Protein AF-A0A4R3XT73-F1 (afdb_monomer)

Nearest PDB structures (foldseek):
  7ax2-assembly1_A  TM=5.579E-01  e=7.854E+00  synthetic construct
  6fay-assembly1_A  TM=3.142E-01  e=1.933E+00  Mus musculus
  3hxj-assembly2_C  TM=4.002E-01  e=5.448E+00  Methanococcus maripaludis C7

Organism: NCBI:txid1706046

Radius of gyration: 18.15 Å; Cα contacts (8 Å, |Δi|>4): 342; chains: 1; bounding box: 39×55×59 Å

Sequence (161 aa):
MRAFTFLIFLTFASIAQADLLVSFVKESSLSYDLSPSNYVNSSSNYDNSVSNYDNSPSNYNNSESNYDNSSSNHNNGASGDKRLILEENGKSYRVGYYVRVDNGVINFFSTKGKRLFYNPGKGVGIFHGEKGFFCGVLASVNGNYQLALTEKGTQVLMLSQ

Mean predicted aligned error: 6.64 Å

pLDDT: mean 89.86, std 16.25, range [38.5, 98.75]

Foldseek 3Di:
DDDDDDDDDPPPPPPQLAAAEEAEDALVPDDLQFHLVNLQQPCPNLLLDCPNLQQDCVNQQNPLPNPQLDLPNPLFDPPHGFFYWYDDPNDIDGLGGWDADPQQKIFTAGNRRHTQWIDRNDAFFIAGSHHSHTFGGQDQDPNGTHGYGHPNSVVSSVVRD

Structure (mmCIF, N/CA/C/O backbone):
data_AF-A0A4R3XT73-F1
#
_entry.id   AF-A0A4R3XT73-F1
#
loop_
_atom_site.group_PDB
_atom_site.id
_atom_site.type_symbol
_atom_site.label_atom_id
_atom_site.label_alt_id
_atom_site.label_comp_id
_atom_site.label_asym_id
_atom_site.label_entity_id
_atom_site.label_seq_id
_atom_site.pdbx_PDB_ins_code
_atom_site.Cartn_x
_atom_site.Cartn_y
_atom_site.Cartn_z
_atom_site.occupancy
_atom_site.B_iso_or_equiv
_atom_site.auth_seq_id
_atom_site.auth_comp_id
_atom_site.auth_asym_id
_atom_site.auth_atom_id
_atom_site.pdbx_PDB_model_num
ATOM 1 N N . MET A 1 1 ? -24.498 -38.145 -42.915 1.00 40.59 1 MET A N 1
ATOM 2 C CA . MET A 1 1 ? -24.129 -37.642 -41.574 1.00 40.59 1 MET A CA 1
ATOM 3 C C . MET A 1 1 ? -23.325 -36.366 -41.775 1.00 40.59 1 MET A C 1
ATOM 5 O O . MET A 1 1 ? -22.290 -36.430 -42.420 1.00 40.59 1 MET A O 1
ATOM 9 N N . ARG A 1 2 ? -23.846 -35.202 -41.368 1.00 38.50 2 ARG A N 1
ATOM 10 C CA . ARG A 1 2 ? -23.149 -33.911 -41.492 1.00 38.50 2 ARG A CA 1
ATOM 11 C C . ARG A 1 2 ? -22.600 -33.551 -40.114 1.00 38.50 2 ARG A C 1
ATOM 13 O O . ARG A 1 2 ? -23.384 -33.373 -39.190 1.00 38.50 2 ARG A O 1
ATOM 20 N N . ALA A 1 3 ? -21.278 -33.531 -39.976 1.00 41.41 3 ALA A N 1
ATOM 21 C CA . ALA A 1 3 ? -20.610 -33.141 -38.743 1.00 41.41 3 ALA A CA 1
ATOM 22 C C . ALA A 1 3 ? -20.755 -31.624 -38.550 1.00 41.41 3 ALA A C 1
ATOM 24 O O . ALA A 1 3 ? -20.312 -30.847 -39.393 1.00 41.41 3 ALA A O 1
ATOM 25 N N . PHE A 1 4 ? -21.411 -31.213 -37.466 1.00 45.56 4 PHE A N 1
ATOM 26 C CA . PHE A 1 4 ? -21.418 -29.827 -37.007 1.00 45.56 4 PHE A CA 1
ATOM 27 C C . PHE A 1 4 ? -20.182 -29.625 -36.129 1.00 45.56 4 PHE A C 1
ATOM 29 O O . PHE A 1 4 ? -20.130 -30.106 -34.999 1.00 45.56 4 PHE A O 1
ATOM 36 N N . THR A 1 5 ? -19.170 -28.943 -36.656 1.00 47.91 5 THR A N 1
ATOM 37 C CA . THR A 1 5 ? -18.015 -28.513 -35.864 1.00 47.91 5 THR A CA 1
ATOM 38 C C . THR A 1 5 ? -18.441 -27.326 -35.001 1.00 47.91 5 THR A C 1
ATOM 40 O O . THR A 1 5 ? -18.655 -26.230 -35.514 1.00 47.91 5 THR A O 1
ATOM 43 N N . PHE A 1 6 ? -18.586 -27.541 -33.693 1.00 43.94 6 PHE A N 1
ATOM 44 C CA . PHE A 1 6 ? -18.731 -26.463 -32.715 1.00 43.94 6 PHE A CA 1
ATOM 45 C C . PHE A 1 6 ? -17.368 -25.796 -32.513 1.00 43.94 6 PHE A C 1
ATOM 47 O O . PHE A 1 6 ? -16.465 -26.375 -31.912 1.00 43.94 6 PHE A O 1
ATOM 54 N N . LEU A 1 7 ? -17.212 -24.578 -33.027 1.00 44.62 7 LEU A N 1
ATOM 55 C CA . LEU A 1 7 ? -16.063 -23.735 -32.725 1.00 44.62 7 LEU A CA 1
ATOM 56 C C . LEU A 1 7 ? -16.360 -22.983 -31.418 1.00 44.62 7 LEU A C 1
ATOM 58 O O . LEU A 1 7 ? -17.085 -21.991 -31.414 1.00 44.62 7 LEU A O 1
ATOM 62 N N . ILE A 1 8 ? -15.851 -23.491 -30.294 1.00 44.84 8 ILE A N 1
ATOM 63 C CA . ILE A 1 8 ? -15.918 -22.800 -29.001 1.00 44.84 8 ILE A CA 1
ATOM 64 C C . ILE A 1 8 ? -14.822 -21.732 -28.996 1.00 44.84 8 ILE A C 1
ATOM 66 O O . ILE A 1 8 ? -13.640 -22.042 -28.852 1.00 44.84 8 ILE A O 1
ATOM 70 N N . PHE A 1 9 ? -15.210 -20.467 -29.154 1.00 41.19 9 PHE A N 1
ATOM 71 C CA . PHE A 1 9 ? -14.344 -19.341 -28.818 1.00 41.19 9 PHE A CA 1
ATOM 72 C C . PHE A 1 9 ? -14.256 -19.245 -27.292 1.00 41.19 9 PHE A C 1
ATOM 74 O O . PHE A 1 9 ? -15.171 -18.751 -26.636 1.00 41.19 9 PHE A O 1
ATOM 81 N N . LEU A 1 10 ? -13.152 -19.729 -26.718 1.00 40.59 10 LEU A N 1
ATOM 82 C CA . LEU A 1 10 ? -12.789 -19.430 -25.337 1.00 40.59 10 LEU A CA 1
ATOM 83 C C . LEU A 1 10 ? -12.282 -17.980 -25.301 1.00 40.59 10 LEU A C 1
ATOM 85 O O . LEU A 1 10 ? -11.098 -17.712 -25.499 1.00 40.59 10 LEU A O 1
ATOM 89 N N . THR A 1 11 ? -13.181 -17.015 -25.115 1.00 42.66 11 THR A N 1
ATOM 90 C CA . THR A 1 11 ? -12.763 -15.650 -24.792 1.00 42.66 11 THR A CA 1
ATOM 91 C C . THR A 1 11 ? -12.238 -15.665 -23.361 1.00 42.66 11 THR A C 1
ATOM 93 O O . THR A 1 11 ? -13.018 -15.673 -22.409 1.00 42.66 11 THR A O 1
ATOM 96 N N . PHE A 1 12 ? -10.916 -15.693 -23.196 1.00 41.62 12 PHE A N 1
ATOM 97 C CA . PHE A 1 12 ? -10.303 -15.274 -21.944 1.00 41.62 12 PHE A CA 1
ATOM 98 C C . PHE A 1 12 ? -10.658 -13.798 -21.765 1.00 41.62 12 PHE A C 1
ATOM 100 O O . PHE A 1 12 ? -10.112 -12.937 -22.451 1.00 41.62 12 PHE A O 1
ATOM 107 N N . ALA A 1 13 ? -11.625 -13.503 -20.896 1.00 42.62 13 ALA A N 1
ATOM 108 C CA . ALA A 1 13 ? -11.787 -12.154 -20.392 1.00 42.62 13 ALA A CA 1
ATOM 109 C C . ALA A 1 13 ? -10.510 -11.845 -19.609 1.00 42.62 13 ALA A C 1
ATOM 111 O O . ALA A 1 13 ? -10.323 -12.325 -18.491 1.00 42.62 13 ALA A O 1
ATOM 112 N N . SER A 1 14 ? -9.597 -11.108 -20.236 1.00 43.56 14 SER A N 1
ATOM 113 C CA . SER A 1 14 ? -8.519 -10.430 -19.538 1.00 43.56 14 SER A CA 1
ATOM 114 C C . SER A 1 14 ? -9.182 -9.666 -18.398 1.00 43.56 14 SER A C 1
ATOM 116 O O . SER A 1 14 ? -9.998 -8.778 -18.651 1.00 43.56 14 SER A O 1
ATOM 118 N N . ILE A 1 15 ? -8.903 -10.036 -17.149 1.00 42.88 15 ILE A N 1
ATOM 119 C CA . ILE A 1 15 ? -9.229 -9.168 -16.023 1.00 42.88 15 ILE A CA 1
ATOM 120 C C . ILE A 1 15 ? -8.365 -7.933 -16.265 1.00 42.88 15 ILE A C 1
ATOM 122 O O . ILE A 1 15 ? -7.163 -7.967 -16.017 1.00 42.88 15 ILE A O 1
ATOM 126 N N . ALA A 1 16 ? -8.944 -6.896 -16.871 1.00 46.84 16 ALA A N 1
ATOM 127 C CA . ALA A 1 16 ? -8.293 -5.606 -16.995 1.00 46.84 16 ALA A CA 1
ATOM 128 C C . ALA A 1 16 ? -7.910 -5.195 -15.571 1.00 46.84 16 ALA A C 1
ATOM 130 O O . ALA A 1 16 ? -8.789 -5.100 -14.708 1.00 46.84 16 ALA A O 1
ATOM 131 N N . GLN A 1 17 ? -6.613 -5.047 -15.287 1.00 57.72 17 GLN A N 1
ATOM 132 C CA . GLN A 1 17 ? -6.220 -4.409 -14.039 1.00 57.72 17 GLN A CA 1
ATOM 133 C C . GLN A 1 17 ? -6.777 -2.991 -14.129 1.00 57.72 17 GLN A C 1
ATOM 135 O O . GLN A 1 17 ? -6.515 -2.282 -15.089 1.00 57.72 17 GLN A O 1
ATOM 140 N N . ALA A 1 18 ? -7.697 -2.655 -13.234 1.00 77.19 18 ALA A N 1
ATOM 141 C CA . ALA A 1 18 ? -8.423 -1.399 -13.285 1.00 77.19 18 ALA A CA 1
ATOM 142 C C . ALA A 1 18 ? -7.738 -0.359 -12.397 1.00 77.19 18 ALA A C 1
ATOM 144 O O . ALA A 1 18 ? -7.006 -0.698 -11.457 1.00 77.19 18 ALA A O 1
ATOM 145 N N . ASP A 1 19 ? -8.041 0.907 -12.671 1.00 91.56 19 ASP A N 1
ATOM 146 C CA . ASP A 1 19 ? -7.739 2.006 -11.765 1.00 91.56 19 ASP A CA 1
ATOM 147 C C . ASP A 1 19 ? -8.266 1.709 -10.361 1.00 91.56 19 ASP A C 1
ATOM 149 O O . ASP A 1 19 ? -9.386 1.225 -10.183 1.00 91.56 19 ASP A O 1
ATOM 153 N N . LEU A 1 20 ? -7.465 2.049 -9.357 1.00 95.50 20 LEU A N 1
ATOM 154 C CA . LEU A 1 20 ? -7.858 1.945 -7.964 1.00 95.50 20 LEU A CA 1
ATOM 155 C C . LEU A 1 20 ? -8.201 3.336 -7.434 1.00 95.50 20 LEU A C 1
ATOM 157 O O . LEU A 1 20 ? -7.356 4.236 -7.413 1.00 95.50 20 LEU A O 1
ATOM 161 N N . LEU A 1 21 ? -9.443 3.503 -6.986 1.00 96.12 21 LEU A N 1
ATOM 162 C CA . LEU A 1 21 ? -9.885 4.753 -6.382 1.00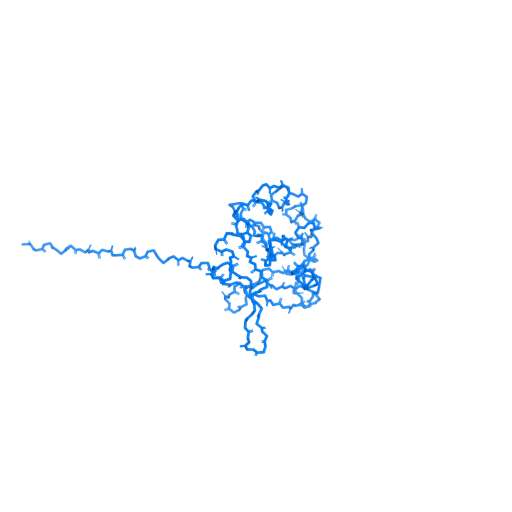 96.12 21 LEU A CA 1
ATOM 163 C C . LEU A 1 21 ? -9.240 4.948 -5.012 1.00 96.12 21 LEU A C 1
ATOM 165 O O . LEU A 1 21 ? -9.153 4.015 -4.212 1.00 96.12 21 LEU A O 1
ATOM 169 N N . VAL A 1 22 ? -8.825 6.180 -4.741 1.00 97.12 22 VAL A N 1
ATOM 170 C CA . VAL A 1 22 ? -8.363 6.633 -3.434 1.00 97.12 22 VAL A CA 1
ATOM 171 C C . VAL A 1 22 ? -9.510 7.356 -2.744 1.00 97.12 22 VAL A C 1
ATOM 173 O O . VAL A 1 22 ? -10.074 8.302 -3.292 1.00 97.12 22 VAL A O 1
ATOM 176 N N . SER A 1 23 ? -9.832 6.927 -1.529 1.00 95.62 23 SER A N 1
ATOM 177 C CA . SER A 1 23 ? -10.819 7.574 -0.667 1.00 95.62 23 SER A CA 1
ATOM 178 C C . SER A 1 23 ? -10.204 7.930 0.681 1.00 95.62 23 SER A C 1
ATOM 180 O O . SER A 1 23 ? -9.177 7.384 1.082 1.00 95.62 23 SER A O 1
ATOM 182 N N . PHE A 1 24 ? -10.820 8.881 1.379 1.00 95.69 24 PHE A N 1
ATOM 183 C CA . PHE A 1 24 ? -10.354 9.343 2.682 1.00 95.69 24 PHE A CA 1
ATOM 184 C C . PHE A 1 24 ? -11.352 8.949 3.759 1.00 95.69 24 PHE A C 1
ATOM 186 O O . PHE A 1 24 ? -12.556 9.173 3.619 1.00 95.69 24 PHE A O 1
ATOM 193 N N . VAL A 1 25 ? -10.846 8.375 4.844 1.00 95.94 25 VAL A N 1
ATOM 194 C CA . VAL A 1 25 ? -11.649 7.910 5.974 1.00 95.94 25 VAL A CA 1
ATOM 195 C C . VAL A 1 25 ? -11.052 8.435 7.266 1.00 95.94 25 VAL A C 1
ATOM 197 O O . VAL A 1 25 ? -9.841 8.599 7.383 1.00 95.94 25 VAL A O 1
ATOM 200 N N . LYS A 1 26 ? -11.898 8.678 8.265 1.00 97.12 26 LYS A N 1
ATOM 201 C CA . LYS A 1 26 ? -11.397 8.929 9.616 1.00 97.12 26 LYS A CA 1
ATOM 202 C C . LYS A 1 26 ? -11.037 7.594 10.241 1.00 97.12 26 LYS A C 1
ATOM 204 O O . LYS A 1 26 ? -11.892 6.706 10.264 1.00 97.12 26 LYS A O 1
ATOM 209 N N . GLU A 1 27 ? -9.832 7.442 10.782 1.00 96.12 27 GLU A N 1
ATOM 210 C CA . GLU A 1 27 ? -9.424 6.178 11.419 1.00 96.12 27 GLU A CA 1
ATOM 211 C C . GLU A 1 27 ? -10.419 5.744 12.510 1.00 96.12 27 GLU A C 1
ATOM 213 O O . GLU A 1 27 ? -10.804 4.580 12.581 1.00 96.12 27 GLU A O 1
ATOM 218 N N . SER A 1 28 ? -10.933 6.701 13.289 1.00 96.31 28 SER A N 1
ATOM 219 C CA . SER A 1 28 ? -11.925 6.467 14.349 1.00 96.31 28 SER A CA 1
ATOM 220 C C . SER A 1 28 ? -13.311 6.040 13.857 1.00 96.31 28 SER A C 1
ATOM 222 O O . SER A 1 28 ? -14.137 5.627 14.666 1.00 96.31 28 SER A O 1
ATOM 224 N N . SER A 1 29 ? -13.582 6.147 12.554 1.00 95.75 29 SER A N 1
ATOM 225 C CA . SER A 1 29 ? -14.832 5.679 11.942 1.00 95.75 29 SER A CA 1
ATOM 226 C C . SER A 1 29 ? -14.747 4.251 11.403 1.00 95.75 29 SER A C 1
ATOM 228 O O . SER A 1 29 ? -15.768 3.692 11.006 1.00 95.75 29 SER A O 1
ATOM 230 N N . LEU A 1 30 ? -13.551 3.653 11.384 1.00 95.50 30 LEU A N 1
ATOM 231 C CA . LEU A 1 30 ? -13.377 2.264 10.980 1.00 95.50 30 LEU A CA 1
ATOM 232 C C . LEU A 1 30 ? -14.049 1.333 11.993 1.00 95.50 30 LEU A C 1
ATOM 234 O O . LEU A 1 30 ? -13.906 1.493 13.207 1.00 95.50 30 LEU A O 1
ATOM 238 N N . SER A 1 31 ? -14.746 0.316 11.485 1.00 96.12 31 SER A N 1
ATOM 239 C CA . SER A 1 31 ? -15.182 -0.805 12.316 1.00 96.12 31 SER A CA 1
ATOM 240 C C . SER A 1 31 ? -13.967 -1.518 12.914 1.00 96.12 31 SER A C 1
ATOM 242 O O . SER A 1 31 ? -12.855 -1.427 12.388 1.00 96.12 31 SER A O 1
ATOM 244 N N . TYR A 1 32 ? -14.174 -2.265 14.003 1.00 95.81 32 TYR A N 1
ATOM 245 C CA . TYR A 1 32 ? -13.093 -3.021 14.640 1.00 95.81 32 TYR A CA 1
ATOM 246 C C . TYR A 1 32 ? -12.338 -3.904 13.631 1.00 95.81 32 TYR A C 1
ATOM 248 O O . TYR A 1 32 ? -11.114 -3.883 13.600 1.00 95.81 32 TYR A O 1
ATOM 256 N N . ASP A 1 33 ? -13.054 -4.579 12.730 1.00 95.00 33 ASP A N 1
ATOM 257 C CA . ASP A 1 33 ? -12.482 -5.478 11.718 1.00 95.00 33 ASP A CA 1
ATOM 258 C C . ASP A 1 33 ? -11.588 -4.795 10.676 1.00 95.00 33 ASP A C 1
ATOM 260 O O . ASP A 1 33 ? -10.783 -5.465 10.033 1.00 95.00 33 ASP A O 1
ATOM 264 N N . LEU A 1 34 ? -11.703 -3.476 10.511 1.00 95.56 34 LEU A N 1
ATOM 265 C CA . LEU A 1 34 ? -10.874 -2.672 9.605 1.00 95.56 34 LEU A CA 1
ATOM 266 C C . LEU A 1 34 ? -9.858 -1.805 10.357 1.00 95.56 34 LEU A C 1
ATOM 268 O O . LEU A 1 34 ? -8.953 -1.234 9.754 1.00 95.56 34 LEU A O 1
ATOM 272 N N . SER A 1 35 ? -10.011 -1.687 11.672 1.00 95.12 35 SER A N 1
ATOM 273 C CA . SER A 1 35 ? -9.216 -0.807 12.520 1.00 95.12 35 SER A CA 1
ATOM 274 C C . SER A 1 35 ? -7.842 -1.410 12.843 1.00 95.12 35 SER A C 1
ATOM 276 O O . SER A 1 35 ? -7.733 -2.628 13.022 1.00 95.12 35 SER A O 1
ATOM 278 N N . PRO A 1 36 ? -6.795 -0.578 13.027 1.00 96.44 36 PRO A N 1
ATOM 279 C CA . PRO A 1 36 ? -5.489 -1.032 13.514 1.00 96.44 36 PRO A CA 1
ATOM 280 C C . PRO A 1 36 ? -5.519 -1.572 14.954 1.00 96.44 36 PRO A C 1
ATOM 282 O O . PRO A 1 36 ? -4.538 -2.168 15.406 1.00 96.44 36 PRO A O 1
ATOM 285 N N . SER A 1 37 ? -6.619 -1.367 15.692 1.00 96.38 37 SER A N 1
ATOM 286 C CA . SER A 1 37 ? -6.842 -1.983 17.008 1.00 96.38 37 SER A CA 1
ATOM 287 C C . SER A 1 37 ? -7.151 -3.481 16.928 1.00 96.38 37 SER A C 1
ATOM 289 O O . SER A 1 37 ? -6.983 -4.186 17.922 1.00 96.38 37 SER A O 1
ATOM 291 N N . ASN A 1 38 ? -7.589 -3.985 15.772 1.00 96.75 38 ASN A N 1
ATOM 292 C CA . ASN A 1 38 ? -7.666 -5.419 15.534 1.00 96.75 38 ASN A CA 1
ATOM 293 C C . ASN A 1 38 ? -6.274 -5.940 15.166 1.00 96.75 38 ASN A C 1
ATOM 295 O O . ASN A 1 38 ? -5.629 -5.436 14.247 1.00 96.75 38 ASN A O 1
ATOM 299 N N . TYR A 1 39 ? -5.812 -6.966 15.885 1.00 95.19 39 TYR A N 1
ATOM 300 C CA . TYR A 1 39 ? -4.476 -7.538 15.714 1.00 95.19 39 TYR A CA 1
ATOM 301 C C . TYR A 1 39 ? -4.196 -7.992 14.272 1.00 95.19 39 TYR A C 1
ATOM 303 O O . TYR A 1 39 ? -3.066 -7.878 13.798 1.00 95.19 39 TYR A O 1
ATOM 311 N N . VAL A 1 40 ? -5.227 -8.424 13.538 1.00 94.56 40 VAL A N 1
ATOM 312 C CA . VAL A 1 40 ? -5.109 -8.812 12.123 1.00 94.56 40 VAL A CA 1
ATOM 313 C C . VAL A 1 40 ? -4.653 -7.646 11.238 1.00 94.56 40 VAL A C 1
ATOM 315 O O . VAL A 1 40 ? -3.929 -7.883 10.280 1.00 94.56 40 VAL A O 1
ATOM 318 N N . ASN A 1 41 ? -4.986 -6.397 11.578 1.00 95.50 41 ASN A N 1
ATOM 319 C CA . ASN A 1 41 ? -4.573 -5.195 10.836 1.00 95.50 41 ASN A CA 1
ATOM 320 C C . ASN A 1 41 ? -3.521 -4.358 11.579 1.00 95.50 41 ASN A C 1
ATOM 322 O O . ASN A 1 41 ? -3.173 -3.259 11.146 1.00 95.50 41 ASN A O 1
ATOM 326 N N . SER A 1 42 ? -3.030 -4.831 12.724 1.00 96.06 42 SER A N 1
ATOM 327 C CA . SER A 1 42 ? -2.086 -4.070 13.534 1.00 96.06 42 SER A CA 1
ATOM 328 C C . SER A 1 42 ? -0.685 -4.126 12.934 1.00 96.06 42 SER A C 1
ATOM 330 O O . SER A 1 42 ? -0.235 -5.188 12.509 1.00 96.06 42 SER A O 1
ATOM 332 N N . SER A 1 43 ? 0.048 -3.010 12.962 1.00 95.19 43 SER A N 1
ATOM 333 C CA . SER A 1 43 ? 1.450 -2.962 12.517 1.00 95.19 43 SER A CA 1
ATOM 334 C C . SER A 1 43 ? 2.408 -3.723 13.442 1.00 95.19 43 SER A C 1
ATOM 336 O O . SER A 1 43 ? 3.558 -3.949 13.082 1.00 95.19 43 SER A O 1
ATOM 338 N N . SER A 1 44 ? 1.963 -4.086 14.652 1.00 94.88 44 SER A N 1
ATOM 339 C CA . SER A 1 44 ? 2.727 -4.927 15.584 1.00 94.88 44 SER A CA 1
ATOM 340 C C . SER A 1 44 ? 2.642 -6.419 15.251 1.00 94.88 44 SER A C 1
ATOM 342 O O . SER A 1 44 ? 3.445 -7.205 15.753 1.00 94.88 44 SER A O 1
ATOM 344 N N . ASN A 1 45 ? 1.689 -6.820 14.406 1.00 97.25 45 ASN A N 1
ATOM 345 C CA . ASN A 1 45 ? 1.643 -8.164 13.859 1.00 97.25 45 ASN A CA 1
ATOM 346 C C . ASN A 1 45 ? 2.790 -8.328 12.852 1.00 97.25 45 ASN A C 1
ATOM 348 O O . ASN A 1 45 ? 2.924 -7.535 11.920 1.00 97.25 45 ASN A O 1
ATOM 352 N N . TYR A 1 46 ? 3.624 -9.350 13.046 1.00 96.31 46 TYR A N 1
ATOM 353 C CA . TYR A 1 46 ? 4.807 -9.577 12.219 1.00 96.31 46 TYR A CA 1
ATOM 354 C C . TYR A 1 46 ? 4.464 -9.770 10.736 1.00 96.31 46 TYR A C 1
ATOM 356 O O . TYR A 1 46 ? 5.184 -9.261 9.879 1.00 96.31 46 TYR A O 1
ATOM 364 N N . ASP A 1 47 ? 3.335 -10.409 10.422 1.00 97.00 47 ASP A N 1
ATOM 365 C CA . ASP A 1 47 ? 2.878 -10.604 9.038 1.00 97.00 47 ASP A CA 1
ATOM 366 C C . ASP A 1 47 ? 2.571 -9.275 8.333 1.00 97.00 47 ASP A C 1
ATOM 368 O O . ASP A 1 47 ? 2.718 -9.162 7.117 1.00 97.00 47 ASP A O 1
ATOM 372 N N . ASN A 1 48 ? 2.215 -8.247 9.105 1.00 97.88 48 ASN A N 1
ATOM 373 C CA . ASN A 1 48 ? 1.953 -6.899 8.617 1.00 97.88 48 ASN A CA 1
ATOM 374 C C . ASN A 1 48 ? 3.169 -5.981 8.691 1.00 97.88 48 ASN A C 1
ATOM 376 O O . ASN A 1 48 ? 3.096 -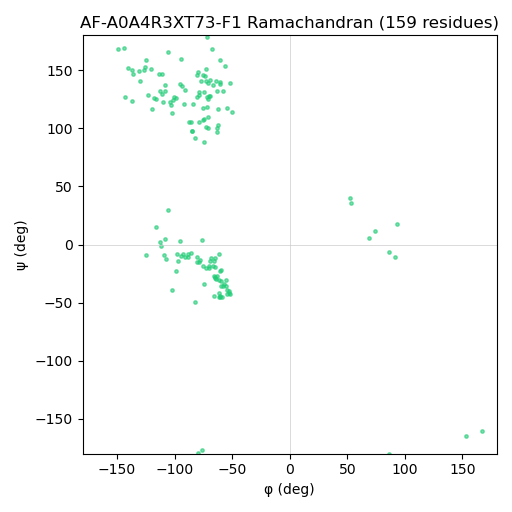4.858 8.213 1.00 97.88 48 ASN A O 1
ATOM 380 N N . SER A 1 49 ? 4.252 -6.394 9.349 1.00 97.44 49 SER A N 1
ATOM 381 C CA . SER A 1 49 ? 5.367 -5.504 9.658 1.00 97.44 49 SER A CA 1
ATOM 382 C C . SER A 1 49 ? 6.224 -5.223 8.427 1.00 97.44 49 SER A C 1
ATOM 384 O O . SER A 1 49 ? 6.503 -6.116 7.626 1.00 97.44 49 SER A O 1
ATOM 386 N N . VAL A 1 50 ? 6.765 -4.005 8.340 1.00 97.44 50 VAL A N 1
ATOM 387 C CA . VAL A 1 50 ? 7.727 -3.613 7.292 1.00 97.44 50 VAL A CA 1
ATOM 388 C C . VAL A 1 50 ? 9.091 -4.291 7.480 1.00 97.44 50 VAL A C 1
ATOM 390 O O . VAL A 1 50 ? 9.892 -4.365 6.549 1.00 97.44 50 VAL A O 1
ATOM 393 N N . SER A 1 51 ? 9.364 -4.793 8.689 1.00 96.94 51 SER A N 1
ATOM 394 C CA . SER A 1 51 ? 10.560 -5.586 8.985 1.00 96.94 51 SER A CA 1
ATOM 395 C C . SER A 1 51 ? 10.450 -7.039 8.523 1.00 96.94 51 SER A C 1
ATOM 397 O O . SER A 1 51 ? 11.471 -7.721 8.451 1.00 96.94 51 SER A O 1
ATOM 399 N N . ASN A 1 52 ? 9.248 -7.523 8.196 1.00 97.62 52 ASN A N 1
ATOM 400 C CA . ASN A 1 52 ? 9.091 -8.806 7.528 1.00 97.62 52 ASN A CA 1
ATOM 401 C C . ASN A 1 52 ? 9.637 -8.685 6.099 1.00 97.62 52 ASN A C 1
ATOM 403 O O . ASN A 1 52 ? 9.267 -7.769 5.361 1.00 97.62 52 ASN A O 1
ATOM 407 N N . TYR A 1 53 ? 10.535 -9.594 5.718 1.00 96.94 53 TYR A N 1
ATOM 408 C CA . TYR A 1 53 ? 11.225 -9.548 4.430 1.00 96.94 53 TYR A CA 1
ATOM 409 C C . TYR A 1 53 ? 10.255 -9.549 3.241 1.00 96.94 53 TYR A C 1
ATOM 411 O O . TYR A 1 53 ? 10.502 -8.856 2.256 1.00 96.94 53 TYR A O 1
ATOM 419 N N . ASP A 1 54 ? 9.115 -10.233 3.345 1.00 97.19 54 ASP A N 1
ATOM 420 C CA . ASP A 1 54 ? 8.110 -10.267 2.277 1.00 97.19 54 ASP A CA 1
ATOM 421 C C . ASP A 1 54 ? 7.467 -8.903 2.007 1.00 97.19 54 ASP A C 1
ATOM 423 O O . ASP A 1 54 ? 7.088 -8.620 0.871 1.00 97.19 54 ASP A O 1
ATOM 427 N N . ASN A 1 55 ? 7.408 -8.038 3.022 1.00 97.94 55 ASN A N 1
ATOM 428 C CA . ASN A 1 55 ? 6.851 -6.687 2.951 1.00 97.94 55 ASN A CA 1
ATOM 429 C C . ASN A 1 55 ? 7.931 -5.610 2.769 1.00 97.94 55 ASN A C 1
ATOM 431 O O . ASN A 1 55 ? 7.651 -4.492 2.326 1.00 97.94 55 ASN A O 1
ATOM 435 N N . SER A 1 56 ? 9.167 -5.911 3.160 1.00 97.81 56 SER A N 1
ATOM 436 C CA . SER A 1 56 ? 10.238 -4.929 3.291 1.00 97.81 56 SER A CA 1
ATOM 437 C C . SER A 1 56 ? 10.610 -4.299 1.947 1.00 97.81 56 SER A C 1
ATOM 439 O O . SER A 1 56 ? 10.723 -5.022 0.958 1.00 97.81 56 SER A O 1
ATOM 441 N N . PRO A 1 57 ? 10.891 -2.982 1.884 1.00 96.81 57 PRO A N 1
ATOM 442 C CA . PRO A 1 57 ? 11.432 -2.353 0.673 1.00 96.81 57 PRO A CA 1
ATOM 443 C C . PRO A 1 57 ? 12.848 -2.842 0.314 1.00 96.81 57 PRO A C 1
ATOM 445 O O . PRO A 1 57 ? 13.315 -2.596 -0.795 1.00 96.81 57 PRO A O 1
ATOM 448 N N . SER A 1 58 ? 13.533 -3.529 1.238 1.00 96.75 58 SER A N 1
ATOM 449 C CA . SER A 1 58 ? 14.833 -4.169 0.982 1.00 96.75 58 SER A CA 1
ATOM 450 C C . SER A 1 58 ? 14.726 -5.458 0.158 1.00 96.75 58 SER A C 1
ATOM 452 O O . SER A 1 58 ? 15.710 -5.890 -0.440 1.00 96.75 58 SER A O 1
ATOM 454 N N . ASN A 1 59 ? 13.540 -6.066 0.091 1.00 97.62 59 ASN A N 1
ATOM 455 C CA . ASN A 1 59 ? 13.263 -7.153 -0.835 1.00 97.62 59 ASN A CA 1
ATOM 456 C C . ASN A 1 59 ? 13.166 -6.584 -2.254 1.00 97.62 59 ASN A C 1
ATOM 458 O O . ASN A 1 59 ? 12.402 -5.649 -2.501 1.00 97.62 59 ASN A O 1
ATOM 462 N N . TYR A 1 60 ? 13.935 -7.151 -3.187 1.00 96.75 60 TYR A N 1
ATOM 463 C CA . TYR A 1 60 ? 14.037 -6.654 -4.560 1.00 96.75 60 TYR A CA 1
ATOM 464 C C . TYR A 1 60 ? 12.674 -6.549 -5.256 1.00 96.75 60 TYR A C 1
ATOM 466 O O . TYR A 1 60 ? 12.426 -5.585 -5.976 1.00 96.75 60 TYR A O 1
ATOM 474 N N . ASN A 1 61 ? 11.748 -7.469 -4.978 1.00 97.50 61 ASN A N 1
ATOM 475 C CA . ASN A 1 61 ? 10.406 -7.435 -5.564 1.00 97.50 61 ASN A CA 1
ATOM 476 C C . ASN A 1 61 ? 9.593 -6.216 -5.099 1.00 97.50 61 ASN A C 1
ATOM 478 O O . ASN A 1 61 ? 8.753 -5.722 -5.840 1.00 97.50 61 ASN A O 1
ATOM 482 N N . ASN A 1 62 ? 9.877 -5.672 -3.915 1.00 97.88 62 ASN A N 1
ATOM 483 C CA . ASN A 1 62 ? 9.208 -4.487 -3.368 1.00 97.88 62 ASN A CA 1
ATOM 484 C C . ASN A 1 62 ? 9.986 -3.184 -3.586 1.00 97.88 62 ASN A C 1
ATOM 486 O O . ASN A 1 62 ? 9.491 -2.105 -3.255 1.00 97.88 62 ASN A O 1
ATOM 490 N N . SER A 1 63 ? 11.222 -3.281 -4.075 1.00 96.69 63 SER A N 1
ATOM 491 C CA . SER A 1 63 ? 12.131 -2.147 -4.187 1.00 96.69 63 SER A CA 1
ATOM 492 C C . SER A 1 63 ? 11.713 -1.205 -5.311 1.00 96.69 63 SER A C 1
ATOM 494 O O . SER A 1 63 ? 11.372 -1.644 -6.408 1.00 96.69 63 SER A O 1
ATOM 496 N N . GLU A 1 64 ? 11.842 0.099 -5.073 1.00 95.62 64 GLU A N 1
ATOM 497 C CA . GLU A 1 64 ? 11.680 1.152 -6.089 1.00 95.62 64 GLU A CA 1
ATOM 498 C C . GLU A 1 64 ? 12.681 1.017 -7.250 1.00 95.62 64 GLU A C 1
ATOM 500 O O . GLU A 1 64 ? 12.442 1.516 -8.346 1.00 95.62 64 GLU A O 1
ATOM 505 N N . SER A 1 65 ? 13.807 0.331 -7.017 1.00 95.12 65 SER A N 1
ATOM 506 C CA . SER A 1 65 ? 14.836 0.077 -8.033 1.00 95.12 65 SER A CA 1
ATOM 507 C C . SER A 1 65 ? 14.474 -1.042 -9.016 1.00 95.12 65 SER A C 1
ATOM 509 O O . SER A 1 65 ? 15.127 -1.187 -10.051 1.00 95.12 65 SER A O 1
ATOM 511 N N . ASN A 1 66 ? 13.442 -1.835 -8.718 1.00 97.62 66 ASN A N 1
ATOM 512 C CA . ASN A 1 66 ? 12.938 -2.854 -9.626 1.00 97.62 66 ASN A CA 1
ATOM 513 C C . ASN A 1 66 ? 12.142 -2.193 -10.763 1.00 97.62 66 ASN A C 1
ATOM 515 O O . ASN A 1 66 ? 11.267 -1.361 -10.522 1.00 97.62 66 ASN A O 1
ATOM 519 N N . TYR A 1 67 ? 12.431 -2.577 -12.010 1.00 96.62 67 TYR A N 1
ATOM 520 C CA . TYR A 1 67 ? 11.775 -2.019 -13.192 1.00 96.62 67 TYR A CA 1
ATOM 521 C C . TYR A 1 67 ? 10.250 -2.192 -13.169 1.00 96.62 67 TYR A C 1
ATOM 523 O O . TYR A 1 67 ? 9.530 -1.279 -13.572 1.00 96.62 67 TYR A O 1
ATOM 531 N N . ASP A 1 68 ? 9.737 -3.302 -12.637 1.00 96.94 68 ASP A N 1
ATOM 532 C CA . ASP A 1 68 ? 8.291 -3.539 -12.541 1.00 96.94 68 ASP A CA 1
ATOM 533 C C . ASP A 1 68 ? 7.595 -2.545 -11.604 1.00 96.94 68 ASP A C 1
ATOM 535 O O . ASP A 1 68 ? 6.439 -2.178 -11.825 1.00 96.94 68 ASP A O 1
ATOM 539 N N . ASN A 1 69 ? 8.328 -2.044 -10.609 1.00 97.44 69 ASN A N 1
ATOM 540 C CA . ASN A 1 69 ? 7.887 -1.015 -9.675 1.00 97.44 69 ASN A CA 1
ATOM 541 C C . ASN A 1 69 ? 8.162 0.406 -10.171 1.00 97.44 69 ASN A C 1
ATOM 543 O O . ASN A 1 69 ? 7.709 1.360 -9.545 1.00 97.44 69 ASN A O 1
ATOM 547 N N . SER A 1 70 ? 8.899 0.578 -11.268 1.00 96.62 70 SER A N 1
ATOM 548 C CA . SER A 1 70 ? 9.359 1.885 -11.729 1.00 96.62 70 SER A CA 1
ATOM 549 C C . SER A 1 70 ? 8.232 2.721 -12.333 1.00 96.62 70 SER A C 1
ATOM 551 O O . SER A 1 70 ? 7.367 2.210 -13.048 1.00 96.62 70 SER A O 1
ATOM 553 N N . SER A 1 71 ? 8.290 4.037 -12.129 1.00 95.12 71 SER A N 1
ATOM 554 C CA . SER A 1 71 ? 7.399 5.005 -12.782 1.00 95.12 71 SER A CA 1
ATOM 555 C C . SER A 1 71 ? 7.626 5.088 -14.297 1.00 95.12 71 SER A C 1
ATOM 557 O O . SER A 1 71 ? 6.736 5.525 -15.025 1.00 95.12 71 SER A O 1
ATOM 559 N N . SER A 1 72 ? 8.783 4.619 -14.779 1.00 94.94 72 SER A N 1
ATOM 560 C CA . SER A 1 72 ? 9.122 4.511 -16.204 1.00 94.94 72 SER A CA 1
ATOM 561 C C . SER A 1 72 ? 8.528 3.273 -16.883 1.00 94.94 72 SER A C 1
ATOM 563 O O . SER A 1 72 ? 8.588 3.163 -18.108 1.00 94.94 72 SER A O 1
ATOM 565 N N . ASN A 1 73 ? 7.973 2.324 -16.125 1.00 96.19 73 ASN A N 1
ATOM 566 C CA . ASN A 1 73 ? 7.242 1.202 -16.702 1.00 96.19 73 ASN A CA 1
ATOM 567 C C . ASN A 1 73 ? 5.918 1.712 -17.284 1.00 96.19 73 ASN A C 1
ATOM 569 O O . ASN A 1 73 ? 5.139 2.374 -16.596 1.00 96.19 73 ASN A O 1
ATOM 573 N N . HIS A 1 74 ? 5.650 1.385 -18.549 1.00 93.19 74 HIS A N 1
ATOM 574 C CA . HIS A 1 74 ? 4.478 1.871 -19.276 1.00 93.19 74 HIS A CA 1
ATOM 575 C C . HIS A 1 74 ? 3.157 1.614 -18.527 1.00 93.19 74 HIS A C 1
ATOM 577 O O . HIS A 1 74 ? 2.307 2.502 -18.454 1.00 93.19 74 HIS A O 1
ATOM 583 N N . ASN A 1 75 ? 3.013 0.444 -17.899 1.00 93.56 75 ASN A N 1
ATOM 584 C CA . ASN A 1 75 ? 1.783 0.058 -17.195 1.00 93.56 75 ASN A CA 1
ATOM 585 C C . ASN A 1 75 ? 1.552 0.865 -15.905 1.00 93.56 75 ASN A C 1
ATOM 587 O O . ASN A 1 75 ? 0.423 0.977 -15.432 1.00 93.56 75 ASN A O 1
ATOM 591 N N . ASN A 1 76 ? 2.609 1.471 -15.360 1.00 95.62 76 ASN A N 1
ATOM 592 C CA . ASN A 1 76 ? 2.562 2.311 -14.163 1.00 95.62 76 ASN A CA 1
ATOM 593 C C . ASN A 1 76 ? 2.327 3.798 -14.505 1.00 95.62 76 ASN A C 1
ATOM 595 O O . ASN A 1 76 ? 2.080 4.620 -13.616 1.00 95.62 76 ASN A O 1
ATOM 599 N N . GLY A 1 77 ? 2.420 4.164 -15.789 1.00 93.12 77 GLY A N 1
ATOM 600 C CA . GLY A 1 77 ? 2.326 5.533 -16.292 1.00 93.12 77 GLY A CA 1
ATOM 601 C C . GLY A 1 77 ? 0.903 6.104 -16.343 1.00 93.12 77 GLY A C 1
ATOM 602 O O . GLY A 1 77 ? -0.075 5.476 -15.947 1.00 93.12 77 GLY A O 1
ATOM 603 N N . ALA A 1 78 ? 0.769 7.333 -16.854 1.00 91.44 78 ALA A N 1
ATOM 604 C CA . ALA A 1 78 ? -0.526 8.022 -16.960 1.00 91.44 78 ALA A CA 1
ATOM 605 C C . ALA A 1 78 ? -1.526 7.329 -17.909 1.00 91.44 78 ALA A C 1
ATOM 607 O O . ALA A 1 78 ? -2.737 7.400 -17.685 1.00 91.44 78 ALA A O 1
ATOM 608 N N . SER A 1 79 ? -1.007 6.642 -18.927 1.00 89.19 79 SER A N 1
ATOM 609 C CA . SER A 1 79 ? -1.778 5.846 -19.891 1.00 89.19 79 SER A CA 1
ATOM 610 C C . SER A 1 79 ? -1.856 4.360 -19.524 1.00 89.19 79 SER A C 1
ATOM 612 O O . SER A 1 79 ? -2.388 3.577 -20.305 1.00 89.19 79 SER A O 1
ATOM 614 N N . GLY A 1 80 ? -1.285 3.970 -18.380 1.00 90.56 80 GLY A N 1
ATOM 615 C CA . GLY A 1 80 ? -1.331 2.603 -17.877 1.00 90.56 80 GLY A CA 1
ATOM 616 C C . GLY A 1 80 ? -2.657 2.273 -17.193 1.00 90.56 80 GLY A C 1
ATOM 617 O O . GLY A 1 80 ? -3.550 3.114 -17.089 1.00 90.56 80 GLY A O 1
ATOM 618 N N . ASP A 1 81 ? -2.756 1.045 -16.698 1.00 91.19 81 ASP A N 1
ATOM 619 C CA . ASP A 1 81 ? -3.967 0.448 -16.128 1.00 91.19 81 ASP A CA 1
ATOM 620 C C . ASP A 1 81 ? -3.854 0.193 -14.608 1.00 91.19 81 ASP A C 1
ATOM 622 O O . ASP A 1 81 ? -4.785 -0.264 -13.954 1.00 91.19 81 ASP A O 1
ATOM 626 N N . LYS A 1 82 ? -2.722 0.569 -14.001 1.00 94.81 82 LYS A N 1
ATOM 627 C CA . LYS A 1 82 ? -2.443 0.382 -12.568 1.00 94.81 82 LYS A CA 1
ATOM 628 C C . LYS A 1 82 ? -2.537 1.670 -11.753 1.00 94.81 82 LYS A C 1
ATOM 630 O O . LYS A 1 82 ? -1.794 1.863 -10.789 1.00 94.81 82 LYS A O 1
ATOM 635 N N . ARG A 1 83 ? -3.373 2.621 -12.167 1.00 96.81 83 ARG A N 1
ATOM 636 C CA . ARG A 1 83 ? -3.336 3.994 -11.637 1.00 96.81 83 ARG A CA 1
ATOM 637 C C . ARG A 1 83 ? -4.057 4.090 -10.295 1.00 96.81 83 ARG A C 1
ATOM 639 O O . ARG A 1 83 ? -5.070 3.435 -10.075 1.00 96.81 83 ARG A O 1
ATOM 646 N N . LEU A 1 84 ? -3.551 4.954 -9.419 1.00 97.50 84 LEU A N 1
ATOM 647 C CA . LEU A 1 84 ? -4.293 5.441 -8.257 1.00 97.50 84 LEU A CA 1
ATOM 648 C C . LEU A 1 84 ? -5.008 6.726 -8.652 1.00 97.50 84 LEU A C 1
ATOM 650 O O . LEU A 1 84 ? -4.352 7.689 -9.066 1.00 97.50 84 LEU A O 1
ATOM 654 N N . ILE A 1 85 ? -6.330 6.732 -8.529 1.00 96.56 85 ILE A N 1
ATOM 655 C CA . ILE A 1 85 ? -7.187 7.828 -8.977 1.00 96.56 85 ILE A CA 1
ATOM 656 C C . ILE A 1 85 ? -7.883 8.462 -7.779 1.00 96.56 85 ILE A C 1
ATOM 658 O O . ILE A 1 85 ? -8.559 7.784 -7.013 1.00 96.56 85 ILE A O 1
ATOM 662 N N . LEU A 1 86 ? -7.732 9.774 -7.634 1.00 95.31 86 LEU A N 1
ATOM 663 C CA . LEU A 1 86 ? -8.516 10.584 -6.713 1.00 95.31 86 LEU A CA 1
ATOM 664 C C . LEU A 1 86 ? -9.616 11.297 -7.496 1.00 95.31 86 LEU A C 1
ATOM 666 O O . LEU A 1 86 ? -9.322 11.987 -8.473 1.00 95.31 86 LEU A O 1
ATOM 670 N N . GLU A 1 87 ? -10.863 11.154 -7.061 1.00 94.38 87 GLU A N 1
ATOM 671 C CA . GLU A 1 87 ? -11.992 11.887 -7.631 1.00 94.38 87 GLU A CA 1
ATOM 672 C C . GLU A 1 87 ? -12.381 13.058 -6.731 1.00 94.38 87 GLU A C 1
ATOM 674 O O . GLU A 1 87 ? -12.671 12.885 -5.549 1.00 94.38 87 GLU A O 1
ATOM 679 N N . GLU A 1 88 ? -12.404 14.262 -7.295 1.00 91.81 88 GLU A N 1
ATOM 680 C CA . GLU A 1 88 ? -12.775 15.478 -6.580 1.00 91.81 88 GLU A CA 1
ATOM 681 C C . GLU A 1 88 ? -13.563 16.408 -7.506 1.00 91.81 88 GLU A C 1
ATOM 683 O O . GLU A 1 88 ? -13.120 16.743 -8.607 1.00 91.81 88 GLU A O 1
ATOM 688 N N . ASN A 1 89 ? -14.750 16.835 -7.063 1.00 91.69 89 ASN A N 1
ATOM 689 C CA . ASN A 1 89 ? -15.627 17.752 -7.803 1.00 91.69 89 ASN A CA 1
ATOM 690 C C . ASN A 1 89 ? -15.924 17.295 -9.248 1.00 91.69 89 ASN A C 1
ATOM 692 O O . ASN A 1 89 ? -15.935 18.104 -10.177 1.00 91.69 89 ASN A O 1
ATOM 696 N N . GLY A 1 90 ? -16.131 15.988 -9.445 1.00 90.12 90 GLY A N 1
ATOM 697 C CA . GLY A 1 90 ? -16.414 15.393 -10.757 1.00 90.12 90 GLY A CA 1
ATOM 698 C C . GLY A 1 90 ? -15.205 15.307 -11.696 1.00 90.12 90 GLY A C 1
ATOM 699 O O . GLY A 1 90 ? -15.381 15.050 -12.885 1.00 90.12 90 GLY A O 1
ATOM 700 N N . LYS A 1 91 ? -13.988 15.538 -11.191 1.00 94.12 91 LYS A N 1
ATOM 701 C CA . LYS A 1 91 ? -12.728 15.371 -11.925 1.00 94.12 91 LYS A CA 1
ATOM 702 C C . LYS A 1 91 ? -11.910 14.238 -11.323 1.00 94.12 91 LYS A C 1
ATOM 704 O O . LYS A 1 91 ? -11.908 14.066 -10.109 1.00 94.12 91 LYS A O 1
ATOM 709 N N . SER A 1 92 ? -11.170 13.530 -12.169 1.00 93.75 92 SER A N 1
ATOM 710 C CA . SER A 1 92 ? -10.282 12.435 -11.769 1.00 93.75 92 SER A CA 1
ATOM 711 C C . SER A 1 92 ? -8.820 12.860 -11.910 1.00 93.75 92 SER A C 1
ATOM 713 O O . SER A 1 92 ? -8.411 13.377 -12.951 1.00 93.75 92 SER A O 1
ATOM 715 N N . TYR A 1 93 ? -8.021 12.616 -10.875 1.00 94.50 93 TYR A N 1
ATOM 716 C CA . TYR A 1 93 ? -6.604 12.962 -10.811 1.00 94.50 93 TYR A CA 1
ATOM 717 C C . TYR A 1 93 ? -5.774 11.711 -10.538 1.00 94.50 93 TYR A C 1
ATOM 719 O O . TYR A 1 93 ? -6.033 10.985 -9.580 1.00 94.50 93 TYR A O 1
ATOM 727 N N . ARG A 1 94 ? -4.737 11.465 -11.347 1.00 95.69 94 ARG A N 1
ATOM 728 C CA . ARG A 1 94 ? -3.763 10.406 -11.054 1.00 95.69 94 ARG A CA 1
ATOM 729 C C . ARG A 1 94 ? -2.833 10.866 -9.937 1.00 95.69 94 ARG A C 1
ATOM 731 O O . ARG A 1 94 ? -2.066 11.806 -10.127 1.00 95.69 94 ARG A O 1
ATOM 738 N N . VAL A 1 95 ? -2.860 10.153 -8.817 1.00 97.12 95 VAL A N 1
ATOM 739 C CA . VAL A 1 95 ? -2.062 10.452 -7.612 1.00 97.12 95 VAL A CA 1
ATOM 740 C C . VAL A 1 95 ? -0.973 9.412 -7.334 1.00 97.12 95 VAL A C 1
ATOM 742 O O . VAL A 1 95 ? -0.202 9.548 -6.385 1.00 97.12 95 VAL A O 1
ATOM 745 N N . GLY A 1 96 ? -0.883 8.378 -8.169 1.00 97.62 96 GLY A N 1
ATOM 746 C CA . GLY A 1 96 ? 0.107 7.317 -8.040 1.00 97.62 96 GLY A CA 1
ATOM 747 C C . GLY A 1 96 ? -0.215 6.114 -8.913 1.00 97.62 96 GLY A C 1
ATOM 748 O O . GLY A 1 96 ? -0.991 6.211 -9.869 1.00 97.62 96 GLY A O 1
ATOM 749 N N . TYR A 1 97 ? 0.382 4.981 -8.572 1.00 97.94 97 TYR A N 1
ATOM 750 C CA . TYR A 1 97 ? 0.093 3.678 -9.169 1.00 97.94 97 TYR A CA 1
ATOM 751 C C . TYR A 1 97 ? 0.317 2.556 -8.150 1.00 97.94 97 TYR A C 1
ATOM 753 O O .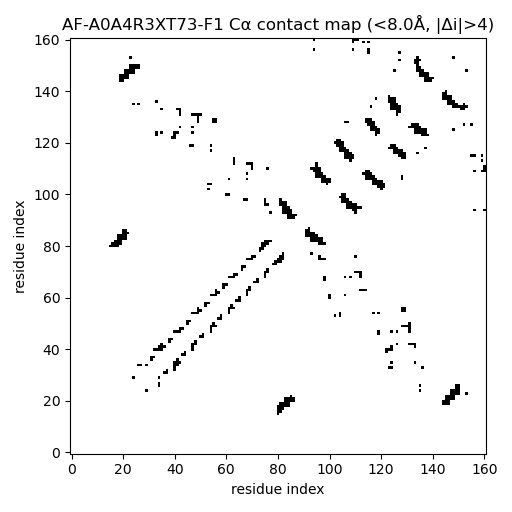 TYR A 1 97 ? 0.881 2.788 -7.078 1.00 97.94 97 TYR A O 1
ATOM 761 N N . TYR A 1 98 ? -0.132 1.345 -8.466 1.00 98.12 98 TYR A N 1
ATOM 762 C CA . TYR A 1 98 ? 0.092 0.166 -7.635 1.00 98.12 98 TYR A CA 1
ATOM 763 C C . TYR A 1 98 ? 0.738 -0.975 -8.419 1.00 98.12 98 TYR A C 1
ATOM 765 O O . TYR A 1 98 ? 0.565 -1.098 -9.626 1.00 98.12 98 TYR A O 1
ATOM 773 N N . VAL A 1 99 ? 1.482 -1.837 -7.732 1.00 97.50 99 VAL A N 1
ATOM 774 C CA . VAL A 1 99 ? 2.090 -3.035 -8.318 1.00 97.50 99 VAL A CA 1
ATOM 775 C C . VAL A 1 99 ? 1.897 -4.194 -7.358 1.00 97.50 99 VAL A C 1
ATOM 777 O O . VAL A 1 99 ? 2.292 -4.118 -6.198 1.00 97.50 99 VAL A O 1
ATOM 780 N N . ARG A 1 100 ? 1.271 -5.270 -7.836 1.00 96.38 100 ARG A N 1
ATOM 781 C CA . ARG A 1 100 ? 1.151 -6.526 -7.094 1.00 96.38 100 ARG A CA 1
ATOM 782 C C . ARG A 1 100 ? 2.329 -7.424 -7.449 1.00 96.38 100 ARG A C 1
ATOM 784 O O . ARG A 1 100 ? 2.612 -7.589 -8.632 1.00 96.38 100 ARG A O 1
ATOM 791 N N . VAL A 1 101 ? 2.967 -8.006 -6.442 1.00 95.25 101 VAL A N 1
ATOM 792 C CA . VAL A 1 101 ? 4.050 -8.983 -6.616 1.00 95.25 101 VAL A CA 1
ATOM 793 C C . VAL A 1 101 ? 3.569 -10.402 -6.299 1.00 95.25 101 VAL A C 1
ATOM 795 O O . VAL A 1 101 ? 2.504 -10.589 -5.706 1.00 95.25 101 VAL A O 1
ATOM 798 N N . ASP A 1 102 ? 4.350 -11.408 -6.692 1.00 93.62 102 ASP A N 1
ATOM 799 C CA . ASP A 1 102 ? 3.942 -12.822 -6.682 1.00 93.62 102 ASP A CA 1
ATOM 800 C C . ASP A 1 102 ? 3.548 -13.363 -5.300 1.00 93.62 102 ASP A C 1
ATOM 802 O O . ASP A 1 102 ? 2.650 -14.197 -5.194 1.00 93.62 102 ASP A O 1
ATOM 806 N N . ASN A 1 103 ? 4.158 -12.856 -4.223 1.00 91.56 103 ASN A N 1
ATOM 807 C CA . ASN A 1 103 ? 3.808 -13.243 -2.848 1.00 91.56 103 ASN A CA 1
ATOM 808 C C . ASN A 1 103 ? 2.493 -12.600 -2.347 1.00 91.56 103 ASN A C 1
ATOM 810 O O . ASN A 1 103 ? 2.103 -12.783 -1.195 1.00 91.56 103 ASN A O 1
ATOM 814 N N . GLY A 1 104 ? 1.797 -11.854 -3.209 1.00 95.12 104 GLY A N 1
ATOM 815 C CA . GLY A 1 104 ? 0.503 -11.237 -2.944 1.00 95.12 104 GLY A CA 1
ATOM 816 C C . GLY A 1 104 ? 0.574 -9.818 -2.391 1.00 95.12 104 GLY A C 1
ATOM 817 O O . GLY A 1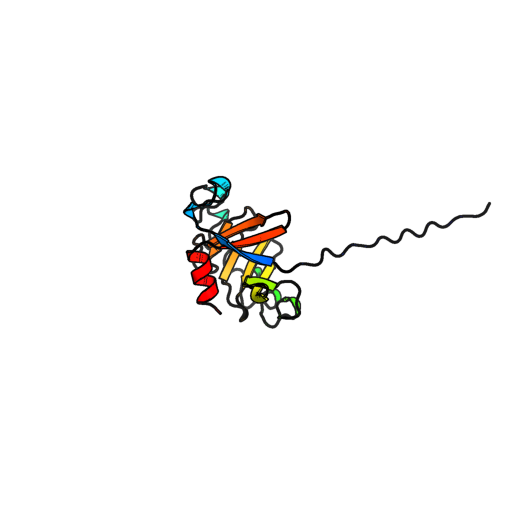 104 ? -0.467 -9.160 -2.366 1.00 95.12 104 GLY A O 1
ATOM 818 N N . VAL A 1 105 ? 1.756 -9.332 -1.993 1.00 97.69 105 VAL A N 1
ATOM 819 C CA . VAL A 1 105 ? 1.940 -7.949 -1.536 1.00 97.69 105 VAL A CA 1
ATOM 820 C C . VAL A 1 105 ? 1.574 -6.982 -2.658 1.00 97.69 105 VAL A C 1
ATOM 822 O O . VAL A 1 105 ? 1.920 -7.185 -3.825 1.00 97.69 105 VAL A O 1
ATOM 825 N N . ILE A 1 106 ? 0.868 -5.912 -2.300 1.00 98.19 106 ILE A N 1
ATOM 826 C CA . ILE A 1 106 ? 0.588 -4.803 -3.211 1.00 98.19 106 ILE A CA 1
ATOM 827 C C . ILE A 1 106 ? 1.383 -3.600 -2.739 1.00 98.19 106 ILE A C 1
ATOM 829 O O . ILE A 1 106 ? 1.221 -3.145 -1.610 1.00 98.19 106 ILE A O 1
ATOM 833 N N . ASN A 1 107 ? 2.225 -3.074 -3.614 1.00 98.50 107 ASN A N 1
ATOM 834 C CA . ASN A 1 107 ? 2.987 -1.857 -3.410 1.00 98.50 107 ASN A CA 1
ATOM 835 C C . ASN A 1 107 ? 2.248 -0.678 -4.026 1.00 98.50 107 ASN A C 1
ATOM 837 O O . ASN A 1 107 ? 1.726 -0.786 -5.131 1.00 98.50 107 ASN A O 1
ATOM 841 N N . PHE A 1 108 ? 2.230 0.452 -3.331 1.00 98.56 108 PHE A N 1
ATOM 842 C CA . PHE A 1 108 ? 1.610 1.684 -3.804 1.00 98.56 108 PHE A CA 1
ATOM 843 C C . PHE A 1 108 ? 2.686 2.748 -3.917 1.00 98.56 108 PHE A C 1
ATOM 845 O O . PHE A 1 108 ? 3.400 3.009 -2.948 1.00 98.56 108 PHE A O 1
ATOM 852 N N . PHE A 1 109 ? 2.797 3.366 -5.084 1.00 98.50 109 PHE A N 1
ATOM 853 C CA . PHE A 1 109 ? 3.854 4.308 -5.412 1.00 98.50 109 PHE A CA 1
ATOM 854 C C . PHE A 1 109 ? 3.284 5.675 -5.779 1.00 98.50 109 PHE A C 1
ATOM 856 O O . PHE A 1 109 ? 2.179 5.786 -6.316 1.00 98.50 109 PHE A O 1
ATOM 863 N N . SER A 1 110 ? 4.060 6.725 -5.518 1.00 98.06 110 SER A N 1
ATOM 864 C CA . SER A 1 110 ? 3.778 8.063 -6.025 1.00 98.06 110 SER A CA 1
ATOM 865 C C . SER A 1 110 ? 3.943 8.104 -7.537 1.00 98.06 110 SER A C 1
ATOM 867 O O . SER A 1 110 ? 4.535 7.215 -8.146 1.00 98.06 110 SER A O 1
ATOM 869 N N . THR A 1 111 ? 3.490 9.185 -8.165 1.00 96.50 111 THR A N 1
ATOM 870 C CA . THR A 1 111 ? 3.677 9.377 -9.611 1.00 96.50 111 THR A CA 1
ATOM 871 C C . THR A 1 111 ? 5.149 9.399 -10.046 1.00 96.50 111 THR A C 1
ATOM 873 O O . THR A 1 111 ? 5.431 9.092 -11.205 1.00 96.50 111 THR A O 1
ATOM 876 N N . LYS A 1 112 ? 6.075 9.694 -9.121 1.00 95.81 112 LYS A N 1
ATOM 877 C CA . LYS A 1 112 ? 7.534 9.677 -9.325 1.00 95.81 112 LYS A CA 1
ATOM 878 C C . LYS A 1 112 ? 8.182 8.317 -9.049 1.00 95.81 112 LYS A C 1
ATOM 880 O O . LYS A 1 112 ? 9.337 8.124 -9.411 1.00 95.81 112 LYS A O 1
ATOM 885 N N . GLY A 1 113 ? 7.448 7.373 -8.465 1.00 96.62 113 GLY A N 1
ATOM 886 C CA . GLY A 1 113 ? 7.921 6.018 -8.178 1.00 96.62 113 GLY A CA 1
ATOM 887 C C . GLY A 1 113 ? 8.505 5.804 -6.786 1.00 96.62 113 GLY A C 1
ATOM 888 O O . GLY A 1 113 ? 9.157 4.794 -6.548 1.00 96.62 113 GLY A O 1
ATOM 889 N N . LYS A 1 114 ? 8.226 6.714 -5.848 1.00 97.44 114 LYS A N 1
ATOM 890 C CA . LYS A 1 114 ? 8.511 6.498 -4.426 1.00 97.44 114 LYS A CA 1
ATOM 891 C C . LYS A 1 114 ? 7.441 5.597 -3.812 1.00 97.44 114 LYS A C 1
ATOM 893 O O . LYS A 1 114 ? 6.256 5.884 -3.977 1.00 97.44 114 LYS A O 1
ATOM 898 N N . ARG A 1 115 ? 7.816 4.554 -3.073 1.00 98.00 115 ARG A N 1
ATOM 899 C CA . ARG A 1 115 ? 6.896 3.637 -2.389 1.00 98.00 115 ARG A CA 1
ATOM 900 C C . ARG A 1 115 ? 6.240 4.353 -1.213 1.00 98.00 115 ARG A C 1
ATOM 902 O O . ARG A 1 115 ? 6.862 4.642 -0.194 1.00 98.00 115 ARG A O 1
ATOM 909 N N . LEU A 1 116 ? 4.951 4.620 -1.356 1.00 98.56 116 LEU A N 1
ATOM 910 C CA . LEU A 1 116 ? 4.120 5.270 -0.349 1.00 98.56 116 LEU A CA 1
ATOM 911 C C . LEU A 1 116 ? 3.634 4.266 0.683 1.00 98.56 116 LEU A C 1
ATOM 913 O O . LEU A 1 116 ? 3.761 4.492 1.887 1.00 98.56 116 LEU A O 1
ATOM 917 N N . PHE A 1 117 ? 3.093 3.148 0.19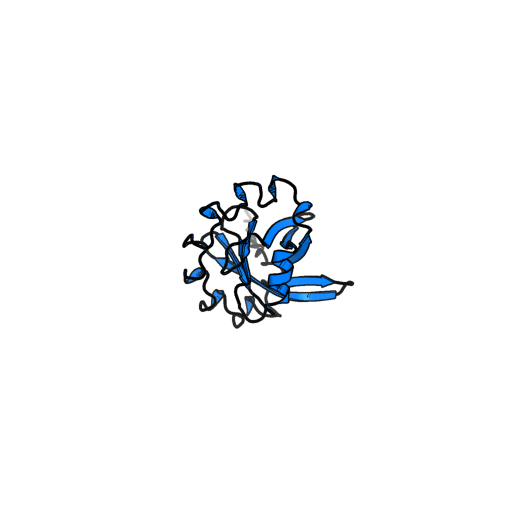9 1.00 98.75 117 PHE A N 1
ATOM 918 C CA . PHE A 1 117 ? 2.416 2.166 1.030 1.00 98.75 117 PHE A CA 1
ATOM 919 C C . PHE A 1 117 ? 2.667 0.740 0.559 1.00 98.75 117 PHE A C 1
ATOM 921 O O . PHE A 1 117 ? 3.133 0.500 -0.559 1.00 98.75 117 PHE A O 1
ATOM 928 N N . TYR A 1 118 ? 2.271 -0.203 1.404 1.00 98.69 118 TYR A N 1
ATOM 929 C CA . TYR A 1 118 ? 2.037 -1.580 1.010 1.00 98.69 118 TYR A CA 1
ATOM 930 C C . TYR A 1 118 ? 0.815 -2.172 1.711 1.00 98.69 118 TYR A C 1
ATOM 932 O O . TYR A 1 118 ? 0.468 -1.781 2.826 1.00 98.69 118 TYR A O 1
ATOM 940 N N . ASN A 1 119 ? 0.184 -3.127 1.039 1.00 98.38 119 ASN A N 1
ATOM 941 C CA . ASN A 1 119 ? -0.740 -4.091 1.619 1.00 98.38 119 ASN A CA 1
ATOM 942 C C . ASN A 1 119 ? 0.008 -5.428 1.720 1.00 98.38 119 ASN A C 1
ATOM 944 O O . ASN A 1 119 ? 0.492 -5.900 0.686 1.00 98.38 119 ASN A O 1
ATOM 948 N N . PRO A 1 120 ? 0.135 -6.034 2.913 1.00 97.12 120 PRO A N 1
ATOM 949 C CA . PRO A 1 120 ? 0.660 -7.385 3.052 1.00 97.12 120 PRO A CA 1
ATOM 950 C C . PRO A 1 120 ? -0.169 -8.357 2.210 1.00 97.12 120 PRO A C 1
ATOM 952 O O . PRO A 1 120 ? -1.354 -8.127 1.980 1.00 97.12 120 PRO A O 1
ATOM 955 N N . GLY A 1 121 ? 0.417 -9.478 1.780 1.00 89.94 121 GLY A N 1
ATOM 956 C CA . GLY A 1 121 ? -0.285 -10.451 0.927 1.00 89.94 121 GLY A CA 1
ATOM 957 C C . GLY A 1 121 ? -1.537 -11.083 1.555 1.00 89.94 121 GLY A C 1
ATOM 958 O O . GLY A 1 121 ? -2.287 -11.784 0.873 1.00 89.94 121 GLY A O 1
ATOM 959 N N . LYS A 1 122 ? -1.776 -10.834 2.848 1.00 88.12 122 LYS A N 1
ATOM 960 C CA . LYS A 1 122 ? -2.960 -11.240 3.602 1.00 88.12 122 LYS A CA 1
ATOM 961 C C . LYS A 1 122 ? -3.527 -10.036 4.350 1.00 88.12 122 LYS A C 1
ATOM 963 O O . LYS A 1 122 ? -2.786 -9.262 4.945 1.00 88.12 122 LYS A O 1
ATOM 968 N N . GLY A 1 123 ? -4.853 -9.947 4.387 1.00 91.06 123 GLY A N 1
ATOM 969 C CA . GLY A 1 123 ? -5.561 -8.892 5.106 1.00 91.06 123 GLY A CA 1
ATOM 970 C C . GLY A 1 123 ? -5.751 -7.620 4.284 1.00 91.06 123 GLY A C 1
ATOM 971 O O . GLY A 1 123 ? -5.380 -7.530 3.116 1.00 91.06 123 GLY A O 1
ATOM 972 N N . VAL A 1 124 ? -6.392 -6.639 4.910 1.00 95.81 124 VAL A N 1
ATOM 973 C CA . VAL A 1 124 ? -6.827 -5.405 4.241 1.00 95.81 124 VAL A CA 1
ATOM 974 C C . VAL A 1 124 ? -6.021 -4.187 4.668 1.00 95.81 124 VAL A C 1
ATOM 976 O O 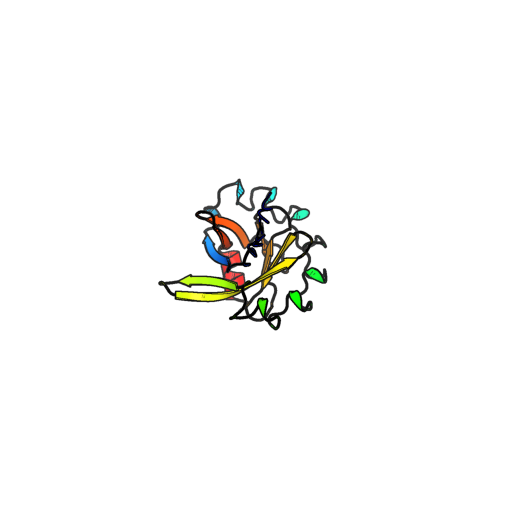. VAL A 1 124 ? -6.164 -3.137 4.058 1.00 95.81 124 VAL A O 1
ATOM 979 N N . GLY A 1 125 ? -5.175 -4.296 5.694 1.00 97.81 125 GLY A N 1
ATOM 980 C CA . GLY A 1 125 ? -4.389 -3.173 6.196 1.00 97.81 125 GLY A CA 1
ATOM 981 C C . GLY A 1 125 ? -3.446 -2.586 5.144 1.00 97.81 125 GLY A C 1
ATOM 982 O O . GLY A 1 125 ? -2.808 -3.309 4.376 1.00 97.81 125 GLY A O 1
ATOM 983 N N . ILE A 1 126 ? -3.352 -1.261 5.135 1.00 98.62 126 ILE A N 1
ATOM 984 C CA . ILE A 1 126 ? -2.395 -0.485 4.351 1.00 98.62 126 ILE A CA 1
ATOM 985 C C . ILE A 1 126 ? -1.407 0.135 5.318 1.00 98.62 126 ILE A C 1
ATOM 987 O O . ILE A 1 126 ? -1.802 0.796 6.278 1.00 98.62 126 ILE A O 1
ATOM 991 N N . PHE A 1 127 ? -0.122 -0.036 5.045 1.00 98.75 127 PHE A N 1
ATOM 992 C CA . PHE A 1 127 ? 0.951 0.413 5.919 1.00 98.75 127 PHE A CA 1
ATOM 993 C C . PHE A 1 127 ? 1.934 1.287 5.153 1.00 98.75 127 PHE A C 1
ATOM 995 O O . PHE A 1 127 ? 2.136 1.114 3.953 1.00 98.75 127 PHE A O 1
ATOM 1002 N N . HIS A 1 128 ? 2.572 2.223 5.847 1.00 98.62 128 HIS A N 1
ATOM 1003 C CA . HIS A 1 128 ? 3.588 3.091 5.265 1.00 98.62 128 HIS A CA 1
ATOM 1004 C C . HIS A 1 128 ? 4.751 2.275 4.671 1.00 98.62 128 HIS A C 1
ATOM 1006 O O . HIS A 1 128 ? 5.353 1.460 5.369 1.00 98.62 128 HIS A O 1
ATOM 1012 N N . GLY A 1 129 ? 5.157 2.590 3.435 1.00 97.75 129 GLY A N 1
ATOM 1013 C CA . GLY A 1 129 ? 6.158 1.865 2.635 1.00 97.75 129 GLY A CA 1
ATOM 1014 C C . GLY A 1 129 ? 7.505 1.619 3.324 1.00 97.75 129 GLY A C 1
ATOM 1015 O O . GLY A 1 129 ? 8.058 0.528 3.226 1.00 97.75 129 GLY A O 1
ATOM 1016 N N . GLU A 1 130 ? 8.018 2.617 4.049 1.00 96.19 130 GLU A N 1
ATOM 1017 C CA . GLU A 1 130 ? 9.272 2.501 4.814 1.00 96.19 130 GLU A CA 1
ATOM 1018 C C . GLU A 1 130 ? 9.096 2.306 6.330 1.00 96.19 130 GLU A C 1
ATOM 1020 O O . GLU A 1 130 ? 9.879 1.602 6.960 1.00 96.19 130 GLU A O 1
ATOM 1025 N N . LYS A 1 131 ? 8.119 2.984 6.949 1.00 97.69 131 LYS A N 1
ATOM 1026 C CA . LYS A 1 131 ? 7.968 3.057 8.411 1.00 97.69 131 LYS A CA 1
ATOM 1027 C C . LYS A 1 131 ? 6.972 2.051 8.985 1.00 97.69 131 LYS A C 1
ATOM 1029 O O . LYS A 1 131 ? 6.955 1.860 10.193 1.00 97.69 131 LYS A O 1
ATOM 1034 N N . GLY A 1 132 ? 6.139 1.429 8.152 1.00 97.94 132 GLY A N 1
ATOM 1035 C CA . GLY A 1 132 ? 5.240 0.344 8.548 1.00 97.94 132 GLY A CA 1
ATOM 1036 C C . GLY A 1 132 ? 4.074 0.717 9.467 1.00 97.94 132 GLY A C 1
ATOM 1037 O O . GLY A 1 132 ? 3.363 -0.179 9.906 1.00 97.94 132 GLY A O 1
ATOM 1038 N N . PHE A 1 133 ? 3.839 1.996 9.776 1.00 98.06 133 PHE A N 1
ATOM 1039 C CA . PHE A 1 133 ? 2.646 2.381 10.536 1.00 98.06 133 PHE A CA 1
ATOM 1040 C C . PHE A 1 133 ? 1.385 2.278 9.673 1.00 98.06 133 PHE A C 1
ATOM 1042 O O . PHE A 1 133 ? 1.446 2.462 8.459 1.00 98.06 133 PHE A O 1
ATOM 1049 N N . PHE A 1 134 ? 0.246 2.005 10.307 1.00 98.44 134 PHE A N 1
ATOM 1050 C CA . PHE A 1 134 ? -1.046 1.896 9.634 1.00 98.44 134 PHE A CA 1
ATOM 1051 C C . PHE A 1 134 ? -1.466 3.223 8.978 1.00 98.44 134 PHE A C 1
ATOM 1053 O O . PHE A 1 134 ? -1.408 4.289 9.596 1.00 98.44 134 PHE A O 1
ATOM 1060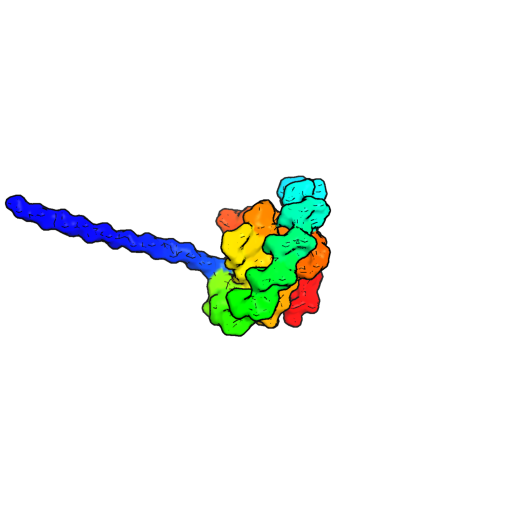 N N . CYS A 1 135 ? -1.891 3.142 7.722 1.00 98.62 135 CYS A N 1
ATOM 1061 C CA . CYS A 1 135 ? -2.240 4.266 6.857 1.00 98.62 135 CYS A CA 1
ATOM 1062 C C . CYS A 1 135 ? -3.657 4.171 6.284 1.00 98.62 135 CYS A C 1
ATOM 1064 O O . CYS A 1 135 ? -4.098 5.125 5.647 1.00 98.62 135 CYS A O 1
ATOM 1066 N N . GLY A 1 136 ? -4.356 3.049 6.454 1.00 98.25 136 GLY A N 1
ATOM 1067 C CA . GLY A 1 136 ? -5.640 2.828 5.801 1.00 98.25 136 GLY A CA 1
ATOM 1068 C C . GLY A 1 136 ? -5.961 1.362 5.581 1.00 98.25 136 GLY A C 1
ATOM 1069 O O . GLY A 1 136 ? -5.311 0.478 6.137 1.00 98.25 136 GLY A O 1
ATOM 1070 N N . VAL A 1 137 ? -6.945 1.119 4.724 1.00 97.81 137 VAL A N 1
ATOM 1071 C CA . VAL A 1 137 ? -7.363 -0.220 4.314 1.00 97.81 137 VAL A CA 1
ATOM 1072 C C . VAL A 1 137 ? -7.624 -0.297 2.812 1.00 97.81 137 VAL A C 1
ATOM 1074 O O . VAL A 1 137 ? -8.056 0.670 2.187 1.00 97.81 137 VAL A O 1
ATOM 1077 N N . LEU A 1 138 ? -7.401 -1.474 2.236 1.00 96.44 138 LEU A N 1
ATOM 1078 C CA . LEU A 1 138 ? -7.939 -1.866 0.944 1.00 96.44 138 LEU A CA 1
ATOM 1079 C C . LEU A 1 138 ? -9.350 -2.420 1.168 1.00 96.44 138 LEU A C 1
ATOM 1081 O O . LEU A 1 138 ? -9.519 -3.573 1.563 1.00 96.44 138 LEU A O 1
ATOM 1085 N N . ALA A 1 139 ? -10.368 -1.589 0.960 1.00 90.62 139 ALA A N 1
ATOM 1086 C CA . ALA A 1 139 ? -11.758 -1.931 1.260 1.00 90.62 139 ALA A CA 1
ATOM 1087 C C . ALA A 1 139 ? -12.590 -2.090 -0.013 1.00 90.62 139 ALA A C 1
ATOM 1089 O O . ALA A 1 139 ? -12.375 -1.382 -0.992 1.00 90.62 139 ALA A O 1
ATOM 1090 N N . SER A 1 140 ? -13.571 -2.995 0.010 1.00 87.44 140 SER A N 1
ATOM 1091 C CA . SER A 1 140 ? -14.600 -3.050 -1.031 1.00 87.44 140 SER A CA 1
ATOM 1092 C C . SER A 1 140 ? -15.711 -2.055 -0.700 1.00 87.44 140 SER A C 1
ATOM 1094 O O . SER A 1 140 ? -16.339 -2.145 0.354 1.00 87.44 140 SER A O 1
ATOM 1096 N N . VAL A 1 141 ? -15.957 -1.112 -1.603 1.00 81.62 141 VAL A N 1
ATOM 1097 C CA . VAL A 1 141 ? -17.034 -0.124 -1.525 1.00 81.62 141 VAL A CA 1
ATOM 1098 C C . VAL A 1 141 ? -17.918 -0.329 -2.749 1.00 81.62 141 VAL A C 1
ATOM 1100 O O . VAL A 1 141 ? -17.466 -0.181 -3.884 1.00 81.62 141 VAL A O 1
ATOM 1103 N N . ASN A 1 142 ? -19.180 -0.706 -2.530 1.00 83.56 142 ASN A N 1
ATOM 1104 C CA . ASN A 1 142 ? -20.142 -1.015 -3.597 1.00 83.56 142 ASN A CA 1
ATOM 1105 C C . ASN A 1 142 ? -19.630 -2.063 -4.610 1.00 83.56 142 ASN A C 1
ATOM 1107 O O . ASN A 1 142 ? -19.894 -1.961 -5.804 1.00 83.56 142 ASN A O 1
ATOM 1111 N N . GLY A 1 143 ? -18.870 -3.057 -4.138 1.00 81.94 143 GLY A N 1
ATOM 1112 C CA . GLY A 1 143 ? -18.325 -4.134 -4.971 1.00 8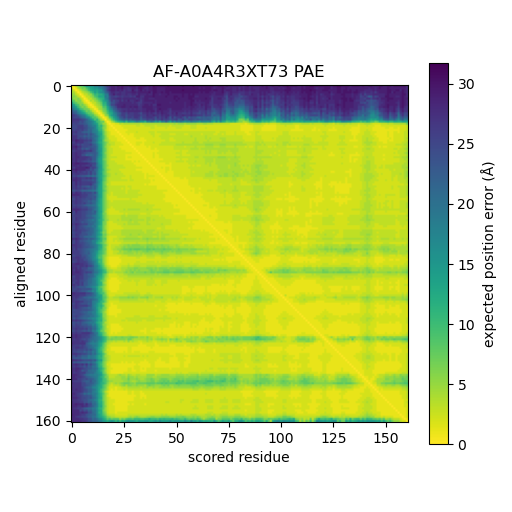1.94 143 GLY A CA 1
ATOM 1113 C C . GLY A 1 143 ? -16.987 -3.822 -5.647 1.00 81.94 143 GLY A C 1
ATOM 1114 O O . GLY A 1 143 ? -16.381 -4.736 -6.197 1.00 81.94 143 GLY A O 1
ATOM 1115 N N . ASN A 1 144 ? -16.478 -2.588 -5.549 1.00 85.25 144 ASN A N 1
ATOM 1116 C CA . ASN A 1 144 ? -15.179 -2.195 -6.098 1.00 85.25 144 ASN A CA 1
ATOM 1117 C C . ASN A 1 144 ? -14.161 -1.962 -4.984 1.00 85.25 144 ASN A C 1
ATOM 1119 O O . ASN A 1 144 ? -14.473 -1.329 -3.976 1.00 85.25 144 ASN A O 1
ATOM 1123 N N . TYR A 1 145 ? -12.933 -2.446 -5.163 1.00 90.56 145 TYR A N 1
ATOM 1124 C CA . TYR A 1 145 ? -11.859 -2.152 -4.219 1.00 90.56 145 TYR A CA 1
ATOM 1125 C C . TYR A 1 145 ? -11.442 -0.683 -4.299 1.00 90.56 145 TYR A C 1
ATOM 1127 O O . TYR A 1 145 ? -11.380 -0.099 -5.379 1.00 90.56 145 TYR A O 1
ATOM 1135 N N . GLN A 1 146 ? -11.140 -0.102 -3.144 1.00 95.00 146 GLN A N 1
ATOM 1136 C CA . GLN A 1 146 ? -10.618 1.248 -2.997 1.00 95.00 146 GLN A CA 1
ATOM 1137 C C . GLN A 1 146 ? -9.484 1.268 -1.978 1.00 95.00 146 GLN A C 1
ATOM 1139 O O . GLN A 1 146 ? -9.507 0.542 -0.980 1.00 95.00 146 GLN A O 1
ATOM 1144 N N . LEU A 1 147 ? -8.515 2.146 -2.217 1.00 97.50 147 LEU A N 1
ATOM 1145 C CA . LEU A 1 147 ? -7.488 2.517 -1.259 1.00 97.50 147 LEU A CA 1
ATOM 1146 C C . LEU A 1 147 ? -8.056 3.590 -0.320 1.00 97.50 147 LEU A C 1
ATOM 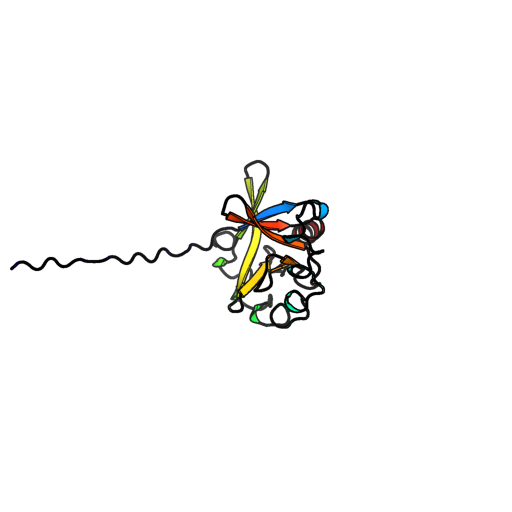1148 O O . LEU A 1 147 ? -7.993 4.782 -0.614 1.00 97.50 147 LEU A O 1
ATOM 1152 N N . ALA A 1 148 ? -8.628 3.158 0.800 1.00 97.44 148 ALA A N 1
ATOM 1153 C CA . ALA A 1 148 ? -9.204 4.041 1.805 1.00 97.44 148 ALA A CA 1
ATOM 1154 C C . ALA A 1 148 ? -8.124 4.461 2.811 1.00 97.44 148 ALA A C 1
ATOM 1156 O O . ALA A 1 148 ? -7.705 3.669 3.656 1.00 97.44 148 ALA A O 1
ATOM 1157 N N . LEU A 1 149 ? -7.651 5.702 2.716 1.00 98.38 149 LEU A N 1
ATOM 1158 C CA . LEU A 1 149 ? -6.567 6.236 3.536 1.00 98.38 149 LEU A CA 1
ATOM 1159 C C . LEU A 1 149 ? -7.100 6.951 4.777 1.00 98.38 149 LEU A C 1
ATOM 1161 O O . LEU A 1 149 ? -8.022 7.764 4.693 1.00 98.38 149 LEU A O 1
ATOM 1165 N N . THR A 1 150 ? -6.469 6.694 5.922 1.00 98.44 150 THR A N 1
ATOM 1166 C CA . THR A 1 150 ? -6.665 7.498 7.134 1.00 98.44 150 THR A CA 1
ATOM 1167 C C . THR A 1 150 ? -6.001 8.864 6.992 1.00 98.44 150 THR A C 1
ATOM 1169 O O . THR A 1 150 ? -5.326 9.164 6.002 1.00 98.44 150 THR A O 1
ATOM 1172 N N . GLU A 1 151 ? -6.124 9.705 8.012 1.00 98.19 151 GLU A N 1
ATOM 1173 C CA . GLU A 1 151 ? -5.466 11.006 8.088 1.00 98.19 151 GLU A CA 1
ATOM 1174 C C . GLU A 1 151 ? -3.944 10.886 7.889 1.00 98.19 151 GLU A C 1
ATOM 1176 O O . GLU A 1 151 ? -3.353 11.644 7.118 1.00 98.19 151 GLU A O 1
ATOM 1181 N N . LYS A 1 152 ? -3.308 9.880 8.508 1.00 97.38 152 LYS A N 1
ATOM 1182 C CA . LYS A 1 152 ? -1.871 9.607 8.334 1.00 97.38 152 LYS A CA 1
ATOM 1183 C C . LYS A 1 152 ? -1.540 9.162 6.911 1.00 97.38 152 LYS A C 1
ATOM 1185 O O . LYS A 1 152 ? -0.565 9.640 6.338 1.00 97.38 152 LYS A O 1
ATOM 1190 N N . GLY A 1 153 ? -2.338 8.264 6.329 1.00 98.31 153 GLY A N 1
ATOM 1191 C CA . GLY A 1 153 ? -2.148 7.830 4.941 1.00 98.31 153 GLY A CA 1
ATOM 1192 C C . GLY A 1 153 ? -2.286 8.989 3.955 1.00 98.31 153 GLY A C 1
ATOM 1193 O O . GLY A 1 153 ? -1.464 9.153 3.057 1.00 98.31 153 GLY A O 1
ATOM 1194 N N . THR A 1 154 ? -3.264 9.861 4.182 1.00 97.69 154 THR A N 1
ATOM 1195 C CA . THR A 1 154 ? -3.487 11.064 3.373 1.00 97.69 154 THR A CA 1
ATOM 1196 C C . THR A 1 154 ? -2.281 12.001 3.423 1.00 97.69 154 THR A C 1
ATOM 1198 O O . THR A 1 154 ? -1.820 12.463 2.381 1.00 97.69 154 THR A O 1
ATOM 1201 N N . GLN A 1 155 ? -1.706 12.235 4.608 1.00 97.38 155 GLN A N 1
ATOM 1202 C CA . GLN A 1 155 ? -0.485 13.039 4.749 1.00 97.38 155 GLN A CA 1
ATOM 1203 C C . GLN A 1 155 ? 0.681 12.455 3.944 1.00 97.38 155 GLN A C 1
ATOM 1205 O O . GLN A 1 155 ? 1.361 13.189 3.230 1.00 97.38 155 GLN A O 1
ATOM 1210 N N . VAL A 1 156 ? 0.892 11.137 4.006 1.00 98.06 156 VAL A N 1
ATOM 1211 C CA . VAL A 1 156 ? 1.951 10.462 3.238 1.00 98.06 156 VAL A CA 1
ATOM 1212 C C . VAL A 1 156 ? 1.750 10.651 1.735 1.00 98.06 156 VAL A C 1
ATOM 1214 O O . VAL A 1 156 ? 2.709 10.991 1.040 1.00 98.06 156 VAL A O 1
ATOM 1217 N N . LEU A 1 157 ? 0.517 10.474 1.244 1.00 97.12 157 LEU A N 1
ATOM 1218 C CA . LEU A 1 157 ? 0.179 10.639 -0.171 1.00 97.12 157 LEU A CA 1
ATOM 1219 C C . LEU A 1 157 ? 0.442 12.070 -0.656 1.00 97.12 157 LEU A C 1
ATOM 1221 O O . LEU A 1 157 ? 1.013 12.246 -1.729 1.00 97.12 157 LEU A O 1
ATOM 1225 N N . MET A 1 158 ? 0.039 13.079 0.119 1.00 92.62 158 MET A N 1
ATOM 1226 C CA . MET A 1 158 ? 0.139 14.488 -0.282 1.00 92.62 158 MET A CA 1
ATOM 1227 C C . MET A 1 158 ? 1.572 15.028 -0.216 1.00 92.62 158 MET A C 1
ATOM 1229 O O . MET A 1 158 ? 1.957 15.853 -1.038 1.00 92.62 158 MET A O 1
ATOM 1233 N N . LEU A 1 159 ? 2.380 14.556 0.738 1.00 91.88 159 LEU A N 1
ATOM 1234 C CA . LEU A 1 159 ? 3.751 15.040 0.947 1.00 91.88 159 LEU A CA 1
ATOM 1235 C C . LEU A 1 159 ? 4.802 14.344 0.068 1.00 91.88 159 LEU A C 1
ATOM 1237 O O . LEU A 1 159 ? 5.965 14.741 0.079 1.00 91.88 159 LEU A O 1
ATOM 1241 N N . SER A 1 160 ? 4.420 13.300 -0.672 1.00 84.31 160 SER A N 1
ATOM 1242 C CA . SER A 1 160 ? 5.352 12.436 -1.414 1.00 84.31 160 SER A CA 1
ATOM 1243 C C . SER A 1 160 ? 5.173 12.481 -2.939 1.00 84.31 160 SER A C 1
ATOM 1245 O O . SER A 1 160 ? 5.674 11.591 -3.635 1.00 84.31 160 SER A O 1
ATOM 1247 N N . GLN A 1 161 ? 4.447 13.483 -3.448 1.00 79.81 161 GLN A N 1
ATOM 1248 C CA . GLN A 1 161 ? 4.212 13.688 -4.883 1.00 79.81 161 GLN A CA 1
ATOM 1249 C C . GLN A 1 161 ? 5.426 14.241 -5.619 1.00 79.81 161 GLN A C 1
ATOM 1251 O O . GLN A 1 161 ? 6.198 15.068 -5.084 1.00 79.81 161 GLN A O 1
#

Solvent-accessible surface area (backbone atoms only — not comparable to full-atom values): 8899 Å² total; per-residue (Å²): 138,84,86,80,82,81,82,80,79,81,74,77,76,73,79,70,64,59,66,32,41,49,45,81,44,59,62,88,73,46,52,62,94,69,19,59,88,29,65,87,37,14,44,85,32,61,85,52,16,36,84,31,62,91,55,13,50,85,30,63,90,60,16,56,86,30,63,87,50,21,39,84,30,64,54,43,30,94,88,29,41,27,27,26,32,38,74,56,96,95,41,79,42,82,64,18,19,53,42,75,45,94,83,49,26,33,39,30,25,21,65,80,21,48,61,54,28,31,27,38,54,68,73,42,36,24,21,31,33,81,79,16,46,71,18,31,29,58,40,73,57,96,87,40,65,28,46,32,21,17,65,64,28,44,51,53,59,69,77,55,104

Secondary structure (DSSP, 8-state):
---------------PPPPEEEEE--GGGS-GGGSTTSGGG-TTSGGG-TTSTTT-TTSGGG-TTSGGG-TTSGGGSTTSSSEEEEEETTEEEEEEEEEE-TTS-EEEE-TTS-EEEEE-SSSSEEEETTT--EEEEEEEETTEEEEEE-HHHHHHHHHT-